Protein AF-A0A0Q6PXD2-F1 (afdb_monomer)

Secondary structure (DSSP, 8-state):
-PPPPHHHHHHHHHHHHHHHHHHHHHHHHHHHHHHHHHHHHHHHHHHHHHHS-TT-HHHH--TTTTTT----------

Radius of gyration: 30.88 Å; Cα contacts (8 Å, |Δi|>4): 2; chains: 1; bounding box: 72×30×71 Å

Mean predicted aligned error: 17.43 Å

Structure (mmCIF, N/CA/C/O backbone):
data_AF-A0A0Q6PXD2-F1
#
_entry.id   AF-A0A0Q6PXD2-F1
#
loop_
_atom_site.group_PDB
_atom_site.id
_atom_site.type_symbol
_atom_site.label_atom_id
_atom_site.label_alt_id
_atom_site.label_comp_id
_atom_site.label_asym_id
_atom_site.label_entity_id
_atom_site.label_seq_id
_atom_site.pdbx_PDB_ins_code
_atom_site.Cartn_x
_atom_site.Cartn_y
_atom_site.Cartn_z
_atom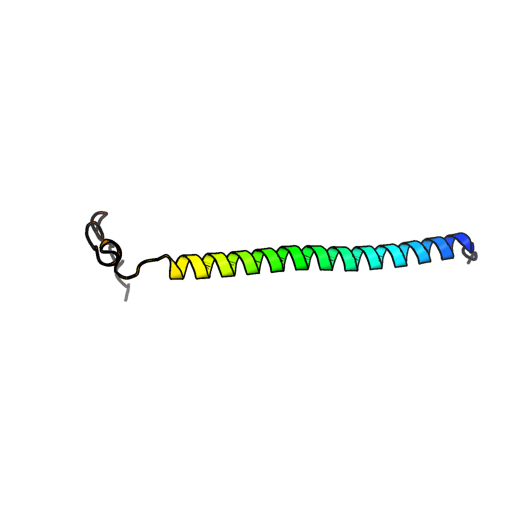_site.occupancy
_atom_site.B_iso_or_equiv
_atom_site.auth_seq_id
_atom_site.auth_comp_id
_atom_site.auth_asym_id
_atom_site.auth_atom_id
_atom_site.pdbx_PDB_model_num
ATOM 1 N N . MET A 1 1 ? 23.676 -9.301 -43.472 1.00 56.94 1 MET A N 1
ATOM 2 C CA . MET A 1 1 ? 23.480 -8.798 -42.095 1.00 56.94 1 MET A CA 1
ATOM 3 C C . MET A 1 1 ? 24.516 -7.719 -41.847 1.00 56.94 1 MET A C 1
ATOM 5 O O . MET A 1 1 ? 25.700 -8.022 -41.887 1.00 56.94 1 MET A O 1
ATOM 9 N N . THR A 1 2 ? 24.099 -6.465 -41.709 1.00 68.81 2 THR A N 1
ATOM 10 C CA . THR A 1 2 ? 25.004 -5.353 -41.390 1.00 68.81 2 THR A CA 1
ATOM 11 C C . THR A 1 2 ? 25.304 -5.353 -39.886 1.00 68.81 2 THR A C 1
ATOM 13 O O . THR A 1 2 ? 24.379 -5.544 -39.094 1.00 68.81 2 THR A O 1
ATOM 16 N N . PRO A 1 3 ? 26.568 -5.187 -39.459 1.00 74.25 3 PRO A N 1
ATOM 17 C CA . PRO A 1 3 ? 26.893 -5.135 -38.040 1.00 74.25 3 PRO A CA 1
ATOM 18 C C . PRO A 1 3 ? 26.319 -3.858 -37.417 1.00 74.25 3 PRO A C 1
ATOM 20 O O . PRO A 1 3 ? 26.458 -2.765 -37.967 1.00 74.25 3 PRO A O 1
ATOM 23 N N . LEU A 1 4 ? 25.666 -4.006 -36.262 1.00 73.75 4 LEU A N 1
ATOM 24 C CA . LEU A 1 4 ? 25.179 -2.877 -35.473 1.00 73.75 4 LEU A CA 1
ATOM 25 C C . LEU A 1 4 ? 26.366 -2.007 -35.031 1.00 73.75 4 LEU A C 1
ATOM 27 O O . LEU A 1 4 ? 27.378 -2.543 -34.570 1.00 73.75 4 LEU A O 1
ATOM 31 N N . PRO A 1 5 ? 26.263 -0.671 -35.128 1.00 82.88 5 PRO A N 1
ATOM 32 C CA . PRO A 1 5 ? 27.336 0.206 -34.692 1.00 82.88 5 PRO A CA 1
ATOM 33 C C . PRO A 1 5 ? 27.535 0.067 -33.178 1.00 82.88 5 PRO A C 1
ATOM 35 O O . PRO A 1 5 ? 26.568 0.014 -32.416 1.00 82.88 5 PRO A O 1
ATOM 38 N N . LEU A 1 6 ? 28.793 0.057 -32.728 1.00 83.94 6 LEU A N 1
ATOM 39 C CA . LEU A 1 6 ? 29.171 -0.114 -31.316 1.00 83.94 6 LEU A CA 1
ATOM 40 C C . LEU A 1 6 ? 28.421 0.848 -30.371 1.00 83.94 6 LEU A C 1
ATOM 42 O O . LEU A 1 6 ? 28.079 0.492 -29.245 1.00 83.94 6 LEU A O 1
ATOM 46 N N . ASN A 1 7 ? 28.110 2.052 -30.851 1.00 85.62 7 ASN A N 1
ATOM 47 C CA . ASN A 1 7 ? 27.350 3.054 -30.106 1.00 85.62 7 ASN A CA 1
ATOM 48 C C . ASN A 1 7 ? 25.879 2.661 -29.903 1.00 85.62 7 ASN A C 1
ATOM 50 O O . ASN A 1 7 ? 25.330 2.931 -28.839 1.00 85.62 7 ASN A O 1
ATOM 54 N N . ALA A 1 8 ? 25.255 1.981 -30.870 1.00 85.75 8 ALA A N 1
ATOM 55 C CA . ALA A 1 8 ? 23.897 1.461 -30.712 1.00 85.75 8 ALA A CA 1
ATOM 56 C C . ALA A 1 8 ? 23.861 0.321 -29.687 1.00 85.75 8 ALA A C 1
ATOM 58 O O . ALA A 1 8 ? 22.974 0.291 -28.841 1.00 85.75 8 ALA A O 1
ATOM 59 N N . VAL A 1 9 ? 24.866 -0.560 -29.692 1.00 86.44 9 VAL A N 1
ATOM 60 C CA . VAL A 1 9 ? 24.989 -1.631 -28.686 1.00 86.44 9 VAL A CA 1
ATOM 61 C C . VAL A 1 9 ? 25.133 -1.046 -27.277 1.00 86.44 9 VAL A C 1
ATOM 63 O O . VAL A 1 9 ? 24.445 -1.475 -26.353 1.00 86.44 9 VAL A O 1
ATOM 66 N N . ARG A 1 10 ? 25.968 -0.012 -27.113 1.00 87.94 10 ARG A N 1
ATOM 67 C CA . ARG A 1 10 ? 26.128 0.700 -25.834 1.00 87.94 10 ARG A CA 1
ATOM 68 C C . ARG A 1 10 ? 24.843 1.397 -25.385 1.00 87.94 10 ARG A C 1
ATOM 70 O O . ARG A 1 10 ? 24.494 1.313 -24.212 1.00 87.94 10 ARG A O 1
ATOM 77 N N . ALA A 1 11 ? 24.133 2.056 -26.299 1.00 89.31 11 ALA A N 1
ATOM 78 C CA . ALA A 1 11 ? 22.877 2.736 -25.987 1.00 89.31 11 ALA A CA 1
ATOM 79 C C . ALA A 1 11 ? 21.791 1.752 -25.524 1.00 89.31 11 ALA A C 1
ATOM 81 O O . ALA A 1 11 ? 21.118 2.005 -24.527 1.00 89.31 11 ALA A O 1
ATOM 82 N N . VAL A 1 12 ? 21.665 0.603 -26.194 1.00 90.62 12 VAL A N 1
ATOM 83 C CA . VAL A 1 12 ? 20.717 -0.453 -25.805 1.00 90.62 12 VAL A CA 1
ATOM 84 C C . VAL A 1 12 ? 21.082 -1.049 -24.444 1.00 90.62 12 VAL A C 1
ATOM 86 O O . VAL A 1 12 ? 20.200 -1.237 -23.608 1.00 90.62 12 VAL A O 1
ATOM 89 N N . ALA A 1 13 ? 22.371 -1.284 -24.182 1.00 88.75 13 ALA A N 1
ATOM 90 C CA . ALA A 1 13 ? 22.827 -1.768 -22.880 1.00 88.75 13 ALA A CA 1
ATOM 91 C C . ALA A 1 13 ? 22.489 -0.781 -21.748 1.00 88.75 13 ALA A C 1
ATOM 93 O O . ALA A 1 13 ? 21.974 -1.187 -20.708 1.00 88.75 13 ALA A O 1
ATOM 94 N N . MET A 1 14 ? 22.709 0.519 -21.966 1.00 89.75 14 MET A N 1
ATOM 95 C CA . MET A 1 14 ? 22.352 1.556 -20.991 1.00 89.75 14 MET A CA 1
ATOM 96 C C . MET A 1 14 ? 20.841 1.624 -20.750 1.00 89.75 14 MET A C 1
ATOM 98 O O . MET A 1 14 ? 20.406 1.680 -19.602 1.00 89.75 14 MET A O 1
ATOM 102 N N . LEU A 1 15 ? 20.034 1.556 -21.812 1.00 89.56 15 LEU A N 1
ATOM 103 C CA . LEU A 1 15 ? 18.575 1.556 -21.699 1.00 89.56 15 LEU A CA 1
ATOM 104 C C . LEU A 1 15 ? 18.074 0.361 -20.871 1.00 89.56 15 LEU A C 1
ATOM 106 O O . LEU A 1 15 ? 17.225 0.534 -19.996 1.00 89.56 15 LEU A O 1
ATOM 110 N N . ALA A 1 16 ? 18.636 -0.830 -21.100 1.00 87.75 16 ALA A N 1
ATOM 111 C CA . ALA A 1 16 ? 18.294 -2.033 -20.347 1.00 87.75 16 ALA A CA 1
ATOM 112 C C . ALA A 1 16 ? 18.598 -1.867 -18.847 1.00 87.75 16 ALA A C 1
ATOM 114 O O . ALA A 1 16 ? 17.728 -2.122 -18.011 1.00 87.75 16 ALA A O 1
ATOM 115 N N . VAL A 1 17 ? 19.782 -1.352 -18.500 1.00 87.94 17 VAL A N 1
ATOM 116 C CA . VAL A 1 17 ? 20.167 -1.094 -17.101 1.00 87.94 17 VAL A CA 1
ATOM 117 C C . VAL A 1 17 ? 19.236 -0.069 -16.447 1.00 87.94 17 VAL A C 1
ATOM 119 O O . VAL A 1 17 ? 18.732 -0.311 -15.349 1.00 87.94 17 VAL A O 1
ATOM 122 N N . CYS A 1 18 ? 18.942 1.045 -17.124 1.00 85.06 18 CYS A N 1
ATOM 123 C CA . CYS A 1 18 ? 18.025 2.061 -16.605 1.00 85.06 18 CYS A CA 1
ATOM 124 C C . CYS A 1 18 ? 16.612 1.503 -16.389 1.00 85.06 18 CYS A C 1
ATOM 126 O O . CYS A 1 18 ? 16.003 1.772 -15.355 1.00 85.06 18 CYS A O 1
ATOM 128 N N . SER A 1 19 ? 16.101 0.691 -17.319 1.00 81.25 19 SER A N 1
ATOM 129 C CA . SER A 1 19 ? 14.766 0.094 -17.193 1.00 81.25 19 SER A CA 1
ATOM 130 C C . SER A 1 19 ? 14.655 -0.883 -16.013 1.00 81.25 19 SER A C 1
ATOM 132 O O . SER A 1 19 ? 13.659 -0.850 -15.290 1.00 81.25 19 SER A O 1
ATOM 134 N N . ALA A 1 20 ? 15.699 -1.674 -15.741 1.00 79.75 20 ALA A N 1
ATOM 135 C CA . ALA A 1 20 ? 15.742 -2.569 -14.584 1.00 79.75 20 ALA A CA 1
ATOM 136 C C . ALA A 1 20 ? 15.787 -1.794 -13.255 1.00 79.75 20 ALA A C 1
ATOM 138 O O . ALA A 1 20 ? 15.059 -2.121 -12.319 1.00 79.75 20 ALA A O 1
ATOM 139 N N . LEU A 1 21 ? 16.589 -0.726 -13.182 1.00 80.31 21 LEU A N 1
ATOM 140 C CA . LEU A 1 21 ? 16.686 0.116 -11.985 1.00 80.31 21 LEU A CA 1
ATOM 141 C C . LEU A 1 21 ? 15.371 0.847 -11.683 1.00 80.31 21 LEU A C 1
ATOM 143 O O . LEU A 1 21 ? 14.954 0.907 -10.526 1.00 80.31 21 LEU A O 1
ATOM 147 N N . VAL A 1 22 ? 14.690 1.358 -12.714 1.00 79.94 22 VAL A N 1
ATOM 148 C CA . VAL A 1 22 ? 13.375 2.000 -12.563 1.00 79.94 22 VAL A CA 1
ATOM 149 C C . VAL A 1 22 ? 12.317 0.987 -12.125 1.00 79.94 22 VAL A C 1
ATOM 151 O O . VAL A 1 22 ? 11.524 1.302 -11.241 1.00 79.94 22 VAL A O 1
ATOM 154 N N . GLY A 1 23 ? 12.328 -0.234 -12.671 1.00 71.00 23 GLY A N 1
ATOM 155 C CA . GLY A 1 23 ? 11.421 -1.306 -12.250 1.00 71.00 23 GLY A CA 1
ATOM 156 C C . GLY A 1 23 ? 11.580 -1.670 -10.771 1.00 71.00 23 GLY A C 1
ATOM 157 O O . GLY A 1 23 ? 10.595 -1.689 -10.034 1.00 71.00 23 GLY A O 1
ATOM 158 N N . CYS A 1 24 ? 12.818 -1.867 -10.310 1.00 70.75 24 CYS A N 1
ATOM 159 C CA . CYS A 1 24 ? 13.107 -2.182 -8.908 1.00 70.75 24 CYS A CA 1
ATOM 160 C C . CYS A 1 24 ? 12.740 -1.031 -7.954 1.00 70.75 24 CYS A C 1
ATOM 162 O O . CYS A 1 24 ? 12.180 -1.268 -6.884 1.00 70.75 24 CYS A O 1
ATOM 164 N N . ALA A 1 25 ? 13.020 0.221 -8.333 1.00 69.94 25 ALA A N 1
ATOM 165 C CA . ALA A 1 25 ? 12.663 1.386 -7.523 1.00 69.94 25 ALA A CA 1
ATOM 166 C C . ALA A 1 25 ? 11.141 1.616 -7.466 1.00 69.94 25 ALA A C 1
ATOM 168 O O . ALA A 1 25 ? 10.602 1.989 -6.422 1.00 69.94 25 ALA A O 1
ATOM 169 N N . TYR A 1 26 ? 10.438 1.378 -8.575 1.00 75.81 26 TYR A N 1
ATOM 170 C CA . TYR A 1 26 ? 8.987 1.523 -8.657 1.00 75.81 26 TYR A CA 1
ATOM 171 C C . TYR A 1 26 ? 8.253 0.461 -7.831 1.00 75.81 26 TYR A C 1
ATOM 173 O O . TYR A 1 26 ? 7.32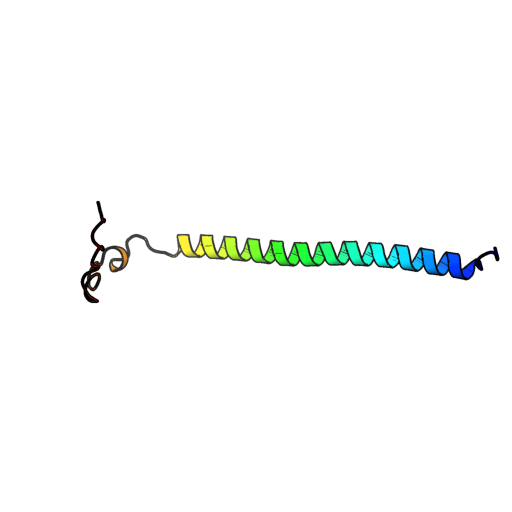3 0.807 -7.097 1.00 75.81 26 TYR A O 1
ATOM 181 N N . ASP A 1 27 ? 8.701 -0.798 -7.891 1.00 71.88 27 ASP A N 1
ATOM 182 C CA . ASP A 1 27 ? 8.162 -1.879 -7.058 1.00 71.88 27 ASP A CA 1
ATOM 183 C C . ASP A 1 27 ? 8.376 -1.588 -5.567 1.00 71.88 27 ASP A C 1
ATOM 185 O O . ASP A 1 27 ? 7.428 -1.644 -4.781 1.00 71.88 27 ASP A O 1
ATOM 189 N N . TYR A 1 28 ? 9.582 -1.149 -5.185 1.00 68.44 28 TYR A N 1
ATOM 190 C CA . TYR A 1 28 ? 9.881 -0.759 -3.807 1.00 68.44 28 TYR A CA 1
ATOM 191 C C . TYR A 1 28 ? 8.957 0.361 -3.312 1.00 68.44 28 TYR A C 1
ATOM 193 O O . TYR A 1 28 ? 8.429 0.284 -2.199 1.00 68.44 28 TYR A O 1
ATOM 201 N N . ARG A 1 29 ? 8.707 1.383 -4.142 1.00 70.44 29 ARG A N 1
ATOM 202 C CA . ARG A 1 29 ? 7.825 2.500 -3.780 1.00 70.44 29 ARG A CA 1
ATOM 203 C C . ARG A 1 29 ? 6.367 2.060 -3.650 1.00 70.44 29 ARG A C 1
ATOM 205 O O . ARG A 1 29 ? 5.757 2.335 -2.622 1.00 70.44 29 ARG A O 1
ATOM 212 N N . GLN A 1 30 ? 5.835 1.308 -4.621 1.00 69.50 30 GLN A N 1
ATOM 213 C CA . GLN A 1 30 ? 4.472 0.761 -4.526 1.00 69.50 30 GLN A CA 1
ATOM 214 C C . GLN A 1 30 ? 4.298 -0.142 -3.302 1.00 69.50 30 GLN A C 1
ATOM 216 O O . GLN A 1 30 ? 3.270 -0.082 -2.624 1.00 69.50 30 GLN A O 1
ATOM 221 N N . ARG A 1 31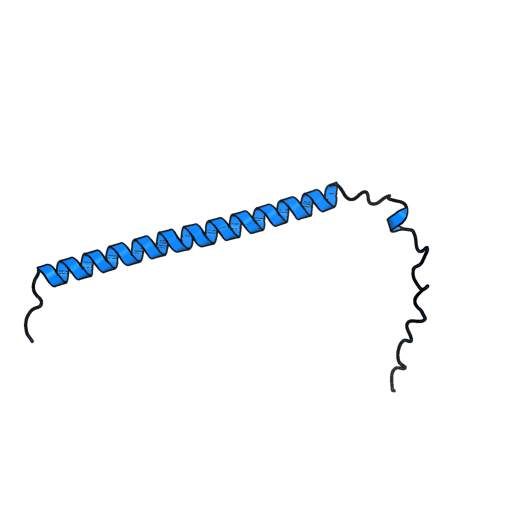 ? 5.285 -0.997 -3.018 1.00 73.12 31 ARG A N 1
ATOM 222 C CA . ARG A 1 31 ? 5.238 -1.908 -1.876 1.00 73.12 31 ARG A CA 1
ATOM 223 C C . ARG A 1 31 ? 5.286 -1.143 -0.561 1.00 73.12 31 ARG A C 1
ATOM 225 O O . ARG A 1 31 ? 4.496 -1.446 0.326 1.00 73.12 31 ARG A O 1
ATOM 232 N N . THR A 1 32 ? 6.149 -0.138 -0.454 1.00 67.62 32 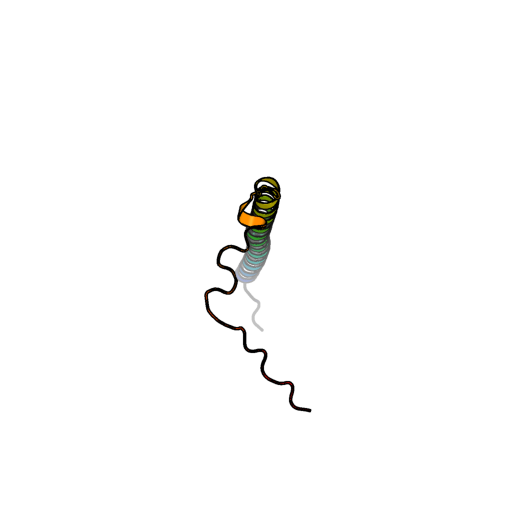THR A N 1
ATOM 233 C CA . THR A 1 32 ? 6.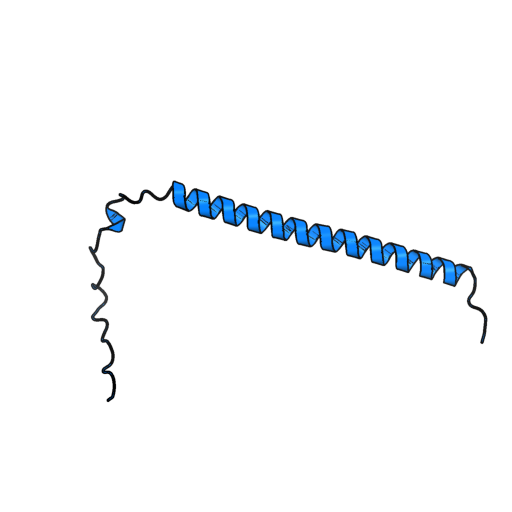263 0.699 0.748 1.00 67.62 32 THR A CA 1
ATOM 234 C C . THR A 1 32 ? 4.971 1.469 1.011 1.00 67.62 32 THR A C 1
ATOM 236 O O . THR A 1 32 ? 4.477 1.431 2.136 1.00 67.62 32 THR A O 1
ATOM 239 N N . ASP A 1 33 ? 4.369 2.075 -0.017 1.00 62.19 33 ASP A N 1
ATOM 240 C CA . ASP A 1 33 ? 3.099 2.796 0.123 1.00 62.19 33 ASP A CA 1
ATOM 241 C C . ASP A 1 33 ? 1.966 1.858 0.573 1.00 62.19 33 ASP A C 1
ATOM 243 O O . ASP A 1 33 ? 1.234 2.172 1.511 1.00 62.19 33 ASP A O 1
ATOM 247 N N . ARG A 1 34 ? 1.847 0.663 -0.029 1.00 65.31 34 ARG A N 1
ATOM 248 C CA . ARG A 1 34 ? 0.825 -0.329 0.357 1.00 65.31 34 ARG A CA 1
ATOM 249 C C . ARG A 1 34 ? 1.031 -0.880 1.767 1.00 65.31 34 ARG A C 1
ATOM 251 O O . ARG A 1 34 ? 0.062 -1.005 2.511 1.00 65.31 34 ARG A O 1
ATOM 258 N N . VAL A 1 35 ? 2.267 -1.220 2.135 1.00 69.75 35 VAL A N 1
ATOM 259 C CA . VAL A 1 35 ? 2.601 -1.743 3.472 1.00 69.75 35 VAL A CA 1
ATOM 260 C C . VAL A 1 35 ? 2.377 -0.668 4.536 1.00 69.75 35 VAL A C 1
ATOM 262 O O . VAL A 1 35 ? 1.789 -0.963 5.574 1.00 69.75 35 VAL A O 1
ATOM 265 N N . GLY A 1 36 ? 2.780 0.576 4.266 1.00 69.19 36 GLY A N 1
ATOM 266 C CA . GLY A 1 36 ? 2.540 1.712 5.156 1.00 69.19 36 GLY A CA 1
ATOM 267 C C . GLY A 1 36 ? 1.049 1.971 5.377 1.00 69.19 36 GLY A C 1
ATOM 268 O O . GLY A 1 36 ? 0.622 2.144 6.518 1.00 69.19 36 GLY A O 1
ATOM 269 N N . TYR A 1 37 ? 0.244 1.916 4.311 1.00 69.62 37 TYR A N 1
ATOM 270 C CA . TYR A 1 37 ? -1.211 2.067 4.402 1.00 69.62 37 TYR A CA 1
ATOM 271 C C . TYR A 1 37 ? -1.857 0.928 5.206 1.00 69.62 37 TYR A C 1
ATOM 273 O O . TYR A 1 37 ? -2.613 1.184 6.140 1.00 69.62 37 TYR A O 1
ATOM 281 N N . ALA A 1 38 ? -1.495 -0.327 4.917 1.00 73.38 38 ALA A N 1
ATOM 282 C CA . ALA A 1 38 ? -2.012 -1.495 5.635 1.00 73.38 38 ALA A CA 1
ATOM 283 C C . ALA A 1 38 ? -1.634 -1.486 7.128 1.00 73.38 38 ALA A C 1
ATOM 285 O O . ALA A 1 38 ? -2.449 -1.842 7.980 1.00 73.38 38 ALA A O 1
ATOM 286 N N . ALA A 1 39 ? -0.416 -1.049 7.463 1.00 70.69 39 ALA A N 1
ATOM 287 C CA . ALA A 1 39 ? 0.012 -0.883 8.849 1.00 70.69 39 ALA A CA 1
ATOM 288 C C . ALA A 1 39 ? -0.781 0.228 9.562 1.00 70.69 39 ALA A C 1
ATOM 290 O O . ALA A 1 39 ? -1.206 0.040 10.702 1.00 70.69 39 ALA A O 1
ATOM 291 N N . GLY A 1 40 ? -1.033 1.355 8.887 1.00 73.75 40 GLY A N 1
ATOM 292 C CA . GLY A 1 40 ? -1.871 2.439 9.407 1.00 73.75 40 GLY A CA 1
ATOM 293 C C . GLY A 1 40 ? -3.311 1.998 9.680 1.00 73.75 40 GLY A C 1
ATOM 294 O O .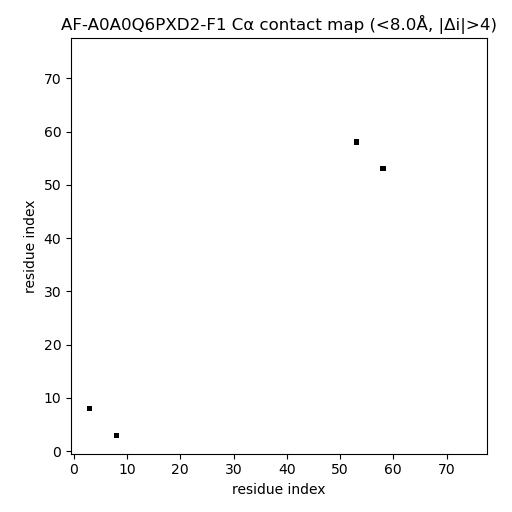 GLY A 1 40 ? -3.851 2.294 10.749 1.00 73.75 40 GLY A O 1
ATOM 295 N N . ASP A 1 41 ? -3.906 1.227 8.769 1.00 77.50 41 ASP A N 1
ATOM 296 C CA . ASP A 1 41 ? -5.245 0.657 8.944 1.00 77.50 41 ASP A CA 1
ATOM 297 C C . ASP A 1 41 ? -5.302 -0.337 10.111 1.00 77.50 41 ASP A C 1
ATOM 299 O O . ASP A 1 41 ? -6.247 -0.303 10.902 1.00 77.50 41 ASP A O 1
ATOM 303 N N . ALA A 1 42 ? -4.273 -1.172 10.284 1.00 72.94 42 ALA A N 1
ATOM 304 C CA . ALA A 1 42 ? -4.185 -2.097 11.413 1.00 72.94 42 ALA A CA 1
ATOM 305 C C . ALA A 1 42 ? -4.093 -1.360 12.761 1.00 72.94 42 ALA A C 1
ATOM 307 O O . ALA A 1 42 ? -4.800 -1.707 13.710 1.00 72.94 42 ALA A O 1
ATOM 308 N N . VAL A 1 43 ? -3.272 -0.307 12.847 1.00 79.06 43 VAL A N 1
ATOM 309 C CA . VAL A 1 43 ? -3.172 0.533 14.053 1.00 79.06 43 VAL A CA 1
ATOM 310 C C . VAL A 1 43 ? -4.495 1.242 14.330 1.00 79.06 43 VAL A C 1
ATOM 312 O O . VAL A 1 43 ? -4.975 1.222 15.463 1.00 79.06 43 VAL A O 1
ATOM 315 N N . LYS A 1 44 ? -5.132 1.812 13.302 1.00 79.00 44 LYS A N 1
ATOM 316 C CA . LYS A 1 44 ? -6.436 2.474 13.425 1.00 79.00 44 LYS A CA 1
ATOM 317 C C . LYS A 1 44 ? -7.522 1.509 13.906 1.00 79.00 44 LYS A C 1
ATOM 319 O O . LYS A 1 44 ? -8.315 1.872 14.772 1.00 79.00 44 LYS A O 1
ATOM 324 N N . ALA A 1 45 ? -7.541 0.284 13.384 1.00 73.81 45 ALA A N 1
ATOM 325 C CA . ALA A 1 45 ? -8.481 -0.754 13.796 1.00 73.81 45 ALA A CA 1
ATOM 326 C C . ALA A 1 45 ? -8.248 -1.204 15.247 1.00 73.81 45 ALA A C 1
ATOM 328 O O . ALA A 1 45 ? -9.209 -1.343 16.005 1.00 73.81 45 ALA A O 1
ATOM 329 N N . ASN A 1 46 ? -6.992 -1.383 15.662 1.00 72.88 46 ASN A N 1
ATOM 330 C CA . ASN A 1 46 ? -6.663 -1.741 17.043 1.00 72.88 46 ASN A CA 1
ATOM 331 C C . ASN A 1 46 ? -7.028 -0.616 18.019 1.00 72.88 46 ASN A C 1
ATOM 333 O O . ASN A 1 46 ? -7.697 -0.864 19.020 1.00 72.88 46 ASN A O 1
ATOM 337 N N . LEU A 1 47 ? -6.705 0.632 17.681 1.00 78.25 47 LEU A N 1
ATOM 338 C CA . LEU A 1 47 ? -7.051 1.787 18.505 1.00 78.25 47 LEU A CA 1
ATOM 339 C C . LEU A 1 47 ? -8.573 1.991 18.604 1.00 78.25 47 LEU A C 1
ATOM 341 O O . LEU A 1 47 ? -9.094 2.321 19.669 1.00 78.25 47 LEU A O 1
ATOM 345 N N . ALA A 1 48 ? -9.318 1.741 17.524 1.00 72.75 48 ALA A N 1
ATOM 346 C CA . ALA A 1 48 ? -10.782 1.758 17.552 1.00 72.75 48 ALA A CA 1
ATOM 347 C C . ALA A 1 48 ? -11.365 0.679 18.486 1.00 72.75 48 ALA A C 1
ATOM 349 O O . ALA A 1 48 ? -12.390 0.912 19.132 1.00 72.75 48 ALA A O 1
ATOM 350 N N . ARG A 1 49 ? -10.714 -0.488 18.599 1.00 62.19 49 ARG A N 1
ATOM 351 C CA . ARG A 1 49 ? -11.113 -1.540 19.549 1.00 62.19 49 ARG A CA 1
ATOM 352 C C . ARG A 1 49 ? -10.828 -1.149 20.995 1.00 62.19 49 ARG A C 1
ATOM 354 O O . ARG A 1 49 ? -11.684 -1.380 21.839 1.00 62.19 49 ARG A O 1
ATOM 361 N N . GLU A 1 50 ? -9.682 -0.535 21.274 1.00 69.56 50 GLU A N 1
ATOM 362 C CA . GLU A 1 50 ? -9.316 -0.108 22.635 1.00 69.56 50 GLU A CA 1
ATOM 363 C C . GLU A 1 50 ? -10.145 1.083 23.134 1.00 69.56 50 GLU A C 1
ATOM 365 O O . GLU A 1 50 ? -10.452 1.184 24.319 1.00 69.56 50 GLU A O 1
ATOM 370 N N . THR A 1 51 ? -10.557 1.973 22.230 1.00 67.12 51 THR A N 1
ATOM 371 C CA . THR A 1 51 ? -11.354 3.165 22.573 1.00 67.12 51 THR A CA 1
ATOM 372 C C . THR A 1 51 ? -12.863 2.904 22.605 1.00 67.12 51 THR A C 1
ATOM 374 O O . THR A 1 51 ? -13.633 3.732 23.101 1.00 67.12 51 THR A O 1
ATOM 377 N N . THR A 1 52 ? -13.320 1.746 22.119 1.00 65.81 52 THR A N 1
ATOM 378 C CA . THR A 1 52 ? -14.731 1.358 22.199 1.00 65.81 52 THR A CA 1
ATOM 379 C C . THR A 1 52 ? -15.028 0.791 23.581 1.00 65.81 52 THR A C 1
ATOM 381 O O . THR A 1 52 ? -14.746 -0.369 23.846 1.00 65.81 52 THR A O 1
ATOM 384 N N . ASN A 1 53 ? -15.650 1.586 24.457 1.00 69.12 53 ASN A N 1
ATOM 385 C CA . ASN A 1 53 ? -16.126 1.104 25.754 1.00 69.12 53 ASN A CA 1
ATOM 386 C C . ASN A 1 53 ? -17.224 0.023 25.567 1.00 69.12 53 ASN A C 1
ATOM 388 O O . ASN A 1 53 ? -18.337 0.377 25.157 1.00 69.12 53 ASN A O 1
ATOM 392 N N . PRO A 1 54 ? -16.965 -1.262 25.893 1.00 63.91 54 PRO A N 1
ATOM 393 C CA . PRO A 1 54 ? -17.931 -2.349 25.720 1.00 63.91 54 PRO A CA 1
ATOM 394 C C . PRO A 1 54 ? -19.057 -2.337 26.769 1.00 63.91 54 PRO A C 1
ATOM 396 O O . PRO A 1 54 ? -20.032 -3.078 26.641 1.00 63.91 54 PRO A O 1
ATOM 399 N N . THR A 1 55 ? -18.952 -1.500 27.808 1.00 67.06 55 THR A N 1
ATOM 400 C CA . THR A 1 55 ? -19.981 -1.326 28.849 1.00 67.06 55 THR A CA 1
ATOM 401 C C . THR A 1 55 ? -20.897 -0.132 28.580 1.00 67.06 55 THR A C 1
ATOM 403 O O . THR A 1 55 ? -21.778 0.166 29.388 1.00 67.06 55 THR A O 1
ATOM 406 N N . LYS A 1 56 ? -20.735 0.559 27.440 1.00 70.94 56 LYS A N 1
ATOM 407 C CA . LYS A 1 56 ? -21.599 1.693 27.091 1.00 70.94 56 LYS A CA 1
ATOM 408 C C . LYS A 1 56 ? -23.062 1.241 27.040 1.00 70.94 56 LYS A C 1
ATOM 410 O O . LYS A 1 56 ? -23.406 0.299 26.331 1.00 70.94 56 LYS A O 1
ATOM 415 N N . ALA A 1 57 ? -23.938 1.942 27.762 1.00 65.94 57 ALA A N 1
ATOM 416 C CA . ALA A 1 57 ? -25.359 1.592 27.869 1.00 65.94 57 ALA A CA 1
ATOM 417 C C . ALA A 1 57 ? -26.064 1.495 26.499 1.00 65.94 57 ALA A C 1
ATOM 419 O O . ALA A 1 57 ? -27.006 0.725 26.329 1.00 65.94 57 ALA A O 1
ATOM 420 N N . SER A 1 58 ? -25.571 2.225 25.492 1.00 67.56 58 SER A N 1
ATOM 421 C CA . SER A 1 58 ? -26.072 2.165 24.116 1.00 67.56 58 SER A CA 1
ATOM 422 C C . SER A 1 58 ? -25.782 0.845 23.389 1.00 67.56 58 SER A C 1
ATOM 424 O O . SER A 1 58 ? -26.479 0.561 22.422 1.00 67.56 58 SER A O 1
ATOM 426 N N . MET A 1 59 ? -24.830 0.012 23.839 1.00 68.38 59 MET A N 1
ATOM 427 C CA . MET A 1 59 ? -24.601 -1.328 23.261 1.00 68.38 59 MET A CA 1
ATOM 428 C C . MET A 1 59 ? -25.672 -2.347 23.638 1.00 68.38 59 MET A C 1
ATOM 430 O O . MET A 1 59 ? -25.948 -3.245 22.853 1.00 68.38 59 MET A O 1
ATOM 434 N N . TYR A 1 60 ? -26.281 -2.197 24.813 1.00 70.38 60 TYR A N 1
ATOM 435 C CA . TYR A 1 60 ? -27.337 -3.092 25.302 1.00 70.38 60 TYR A CA 1
ATOM 436 C C . TYR A 1 60 ? -28.736 -2.487 25.131 1.00 70.38 60 TYR A C 1
ATOM 438 O O . TYR A 1 60 ? -29.743 -3.107 25.468 1.00 70.38 60 TYR A O 1
ATOM 446 N N . SER A 1 61 ? -28.816 -1.261 24.610 1.00 70.94 61 SER A N 1
ATOM 447 C CA . SER A 1 61 ? -30.079 -0.578 24.374 1.00 70.94 61 SER A CA 1
ATOM 448 C C . SER A 1 61 ? -30.763 -1.143 23.134 1.00 70.94 61 SER A C 1
ATOM 450 O O . SER A 1 61 ? -30.456 -0.767 22.006 1.00 70.94 61 SER A O 1
ATOM 452 N N . THR A 1 62 ? -31.790 -1.958 23.354 1.00 71.00 62 THR A N 1
ATOM 453 C CA . THR A 1 62 ? -32.749 -2.372 22.318 1.00 71.00 62 THR A CA 1
ATOM 454 C C . THR A 1 62 ? -33.799 -1.300 22.013 1.00 71.00 62 THR A C 1
ATOM 456 O O . THR A 1 62 ? -34.682 -1.500 21.179 1.00 71.00 62 THR A O 1
ATOM 459 N N . LYS A 1 63 ? -33.720 -0.134 22.669 1.00 68.56 63 LYS A N 1
ATOM 460 C CA . LYS A 1 63 ? -34.679 0.966 22.530 1.00 68.56 63 LYS A CA 1
ATOM 461 C C . LYS A 1 63 ? -34.700 1.472 21.080 1.00 68.56 63 LYS A C 1
ATOM 463 O O . LYS A 1 63 ? -33.825 2.223 20.668 1.00 68.56 63 LYS A O 1
ATOM 468 N N . GLY A 1 64 ? -35.721 1.071 20.321 1.00 68.75 64 GLY A N 1
ATOM 469 C CA . GLY A 1 64 ? -35.902 1.452 18.914 1.00 68.75 64 GLY A CA 1
ATOM 470 C C . GLY A 1 64 ? -35.583 0.354 17.893 1.00 68.75 64 GLY A C 1
ATOM 471 O O . GLY A 1 64 ? -35.999 0.484 16.743 1.00 68.75 64 GLY A O 1
ATOM 472 N N . LEU A 1 65 ? -34.931 -0.743 18.294 1.00 65.19 65 LEU A N 1
ATOM 473 C CA . LEU A 1 65 ? -34.789 -1.925 17.440 1.00 65.19 65 LEU A CA 1
ATOM 474 C C . LEU A 1 65 ? -36.178 -2.561 17.244 1.00 65.19 65 LEU A C 1
ATOM 476 O O . LEU A 1 65 ? -36.911 -2.758 18.209 1.00 65.19 65 LEU A O 1
ATOM 480 N N . GLY A 1 66 ? -36.574 -2.803 15.990 1.00 61.88 66 GLY A N 1
ATOM 481 C CA . GLY A 1 66 ? -37.903 -3.326 15.633 1.00 61.88 66 GLY A CA 1
ATOM 482 C C . GLY A 1 66 ? -39.011 -2.277 15.445 1.00 61.88 66 GLY A C 1
ATOM 483 O O . GLY A 1 66 ? -40.120 -2.635 15.060 1.00 61.88 66 GLY A O 1
ATOM 484 N N . LYS A 1 67 ? -38.740 -0.975 15.649 1.00 63.22 67 LYS A N 1
ATOM 485 C CA . LYS A 1 67 ? -39.744 0.084 15.397 1.00 63.22 67 LYS A CA 1
ATOM 486 C C . LYS A 1 67 ? -40.046 0.336 13.914 1.00 63.22 67 LYS A C 1
ATOM 488 O O . LYS A 1 67 ? -41.102 0.876 13.615 1.00 63.22 67 LYS A O 1
ATOM 493 N N . ASN A 1 68 ? -39.160 -0.075 13.003 1.00 64.56 68 ASN A N 1
ATOM 494 C CA . ASN A 1 68 ? -39.326 0.094 11.552 1.00 64.56 68 ASN A CA 1
ATOM 495 C C . ASN A 1 68 ? -40.030 -1.095 10.866 1.00 64.56 68 ASN A C 1
ATOM 497 O O . ASN A 1 68 ? -39.893 -1.274 9.660 1.00 64.56 68 ASN A O 1
ATOM 501 N N . GLY A 1 69 ? -40.809 -1.880 11.615 1.00 57.69 69 GLY A N 1
ATOM 502 C CA . GLY A 1 69 ? -41.707 -2.891 11.058 1.00 57.69 69 GLY A CA 1
ATOM 503 C C . GLY A 1 69 ? -41.233 -4.333 11.230 1.00 57.69 69 GLY A C 1
ATOM 504 O O . GLY A 1 69 ? -40.062 -4.615 11.483 1.00 57.69 69 GLY A O 1
ATOM 505 N N . SER A 1 70 ? -42.203 -5.242 11.125 1.00 59.66 70 SER A N 1
ATOM 506 C CA . SER A 1 70 ? -42.008 -6.691 11.155 1.00 59.66 70 SER A CA 1
ATOM 507 C C . SER A 1 70 ? -41.066 -7.113 10.027 1.00 59.66 70 SER A C 1
ATOM 509 O O . SER A 1 70 ? -41.333 -6.845 8.857 1.00 59.66 70 SER A O 1
ATOM 511 N N . VAL A 1 71 ? -39.971 -7.792 10.374 1.00 62.12 71 VAL A N 1
ATOM 512 C CA . VAL A 1 71 ? -39.223 -8.591 9.401 1.00 62.12 71 VAL A CA 1
ATOM 513 C C . VAL A 1 71 ? -40.097 -9.805 9.110 1.00 62.12 71 VAL A C 1
ATOM 515 O O . VAL A 1 71 ? -40.086 -10.775 9.867 1.00 62.12 71 VAL A O 1
ATOM 518 N N . ILE A 1 72 ? -40.916 -9.723 8.062 1.00 61.97 72 ILE A N 1
ATOM 519 C CA . ILE A 1 72 ? -41.655 -10.880 7.561 1.00 61.97 72 ILE A CA 1
ATOM 520 C C . ILE A 1 72 ? -40.602 -11.844 7.014 1.00 61.97 72 ILE A C 1
ATOM 522 O O . ILE A 1 72 ? -40.035 -11.621 5.946 1.00 61.97 72 ILE A O 1
ATOM 526 N N . VAL A 1 73 ? -40.294 -12.888 7.781 1.00 64.62 73 VAL A N 1
ATOM 527 C CA . VAL A 1 73 ? -39.580 -14.054 7.261 1.00 64.62 73 VAL A CA 1
ATOM 528 C C . VAL A 1 73 ? -40.522 -14.673 6.23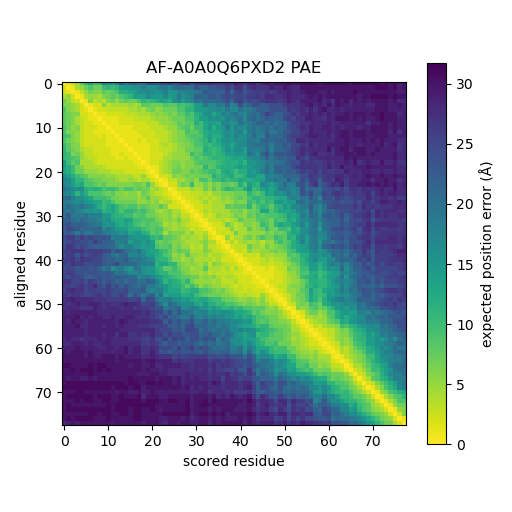2 1.00 64.62 73 VAL A C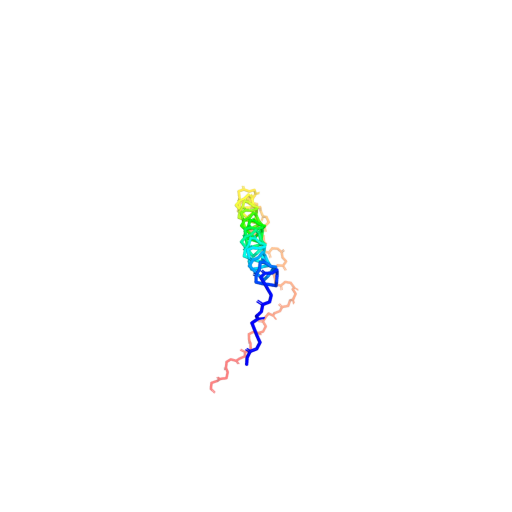 1
ATOM 530 O O . VAL A 1 73 ? -41.622 -15.094 6.586 1.00 64.62 73 VAL A O 1
ATOM 533 N N . ALA A 1 74 ? -40.139 -14.626 4.955 1.00 64.56 74 ALA A N 1
ATOM 534 C CA . ALA A 1 74 ? -40.916 -15.243 3.886 1.00 64.56 74 ALA A CA 1
ATOM 535 C C . ALA A 1 74 ? -41.139 -16.731 4.217 1.00 64.56 74 ALA A C 1
ATOM 537 O O . ALA A 1 74 ? -40.218 -17.364 4.747 1.00 64.56 74 ALA A O 1
ATOM 538 N N . PRO A 1 75 ? -42.338 -17.285 3.964 1.00 58.91 75 PRO A N 1
ATOM 539 C CA . PRO A 1 75 ? -42.595 -18.689 4.236 1.00 58.91 75 PRO A CA 1
ATOM 540 C C . PRO A 1 75 ? -41.617 -19.543 3.428 1.00 58.91 75 PRO A C 1
ATOM 542 O O . PRO A 1 75 ? -41.375 -19.285 2.250 1.00 58.91 75 PRO A O 1
ATOM 545 N N . VAL A 1 76 ? -41.030 -20.533 4.097 1.00 64.38 76 VAL A N 1
ATOM 546 C CA . VAL A 1 76 ? -40.272 -21.598 3.443 1.00 64.38 76 VAL A CA 1
ATOM 547 C C . VAL A 1 76 ? -41.297 -22.413 2.659 1.00 64.38 76 VAL A C 1
ATOM 549 O O . VAL A 1 76 ? -42.196 -22.991 3.263 1.00 64.38 76 VAL A O 1
ATOM 552 N N . GLU A 1 77 ? -41.218 -22.375 1.331 1.00 56.12 77 GLU A N 1
ATOM 553 C CA . GLU A 1 77 ? -41.966 -23.294 0.472 1.00 56.12 77 GLU A CA 1
ATOM 554 C C . GLU A 1 77 ? -41.434 -24.715 0.725 1.00 56.12 77 GLU A C 1
ATOM 556 O O . GLU A 1 77 ? -40.230 -24.951 0.591 1.00 56.12 77 GLU A O 1
ATOM 561 N N . GLU A 1 78 ? -42.321 -25.615 1.167 1.00 46.81 78 GLU A N 1
ATOM 562 C CA . GLU A 1 78 ? -42.084 -27.068 1.237 1.00 46.81 78 GLU A CA 1
ATOM 563 C C . G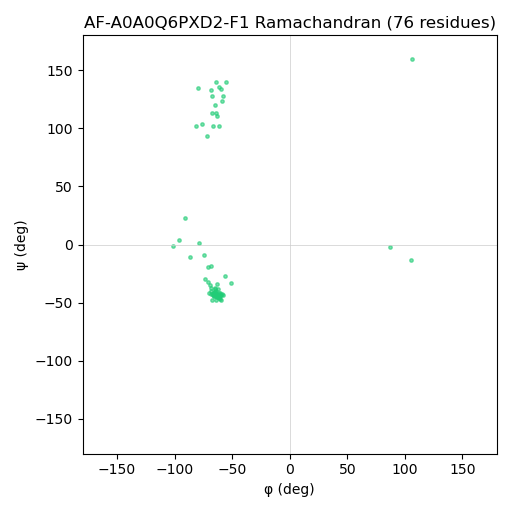LU A 1 78 ? -42.183 -27.723 -0.145 1.00 46.81 78 GLU A C 1
ATOM 565 O O . GLU A 1 78 ? -43.096 -27.347 -0.920 1.00 46.81 78 GLU A O 1
#

Solvent-accessible surface area (backbone atoms only — not comparable to full-atom values): 4910 Å² total; per-residue (Å²): 135,81,81,79,54,72,66,59,56,51,50,53,52,51,50,53,54,52,52,52,53,51,51,56,52,49,51,52,50,55,49,50,54,53,50,53,49,54,51,51,51,51,52,53,52,52,51,53,56,74,70,51,66,87,78,44,67,75,80,76,52,60,84,67,70,71,71,90,54,84,83,76,76,74,80,81,84,129

Sequence (78 aa):
MTPLPLNAVRAVAMLAVCSALVGCAYDYRQRTDRVGYAAGDAVKANLARETTNPTKASMYSTKGLGKNGSVIVAPVEE

Foldseek 3Di:
DDDDPPVVVVVVVVVVVVVVVCVVVVVVVVVCVVVVVVVVVVVVVVVVVVPDDPPPPVVVDCPCVCVVHDPPPDDDDD

pLDDT: mean 72.1, std 9.25, range [46.81, 90.62]